Protein AF-A0A9D7RPD9-F1 (afdb_monomer_lite)

Radius of gyration: 18.4 Å; chains: 1; bounding box: 48×32×54 Å

Structure (mmCIF, N/CA/C/O backbone):
data_AF-A0A9D7RPD9-F1
#
_entry.id   AF-A0A9D7RPD9-F1
#
loop_
_atom_site.group_PDB
_atom_site.id
_atom_site.type_symbol
_atom_site.label_atom_id
_atom_site.label_alt_id
_atom_site.label_comp_id
_atom_site.label_asym_id
_atom_site.label_entity_id
_atom_site.label_seq_id
_atom_site.pdbx_PDB_ins_code
_atom_site.Cartn_x
_atom_site.Cartn_y
_atom_site.Cartn_z
_atom_site.occupancy
_atom_site.B_iso_or_equiv
_atom_site.auth_seq_id
_atom_site.auth_comp_id
_atom_site.auth_asym_id
_atom_site.auth_atom_id
_atom_site.pdbx_PDB_model_num
ATOM 1 N N . MET A 1 1 ? 15.245 -5.573 10.218 1.00 31.08 1 MET A N 1
ATOM 2 C CA . MET A 1 1 ? 14.844 -4.178 10.504 1.00 31.08 1 MET A CA 1
ATOM 3 C C . MET A 1 1 ? 13.373 -4.062 10.133 1.00 31.08 1 MET A C 1
ATOM 5 O O . MET A 1 1 ? 13.045 -4.285 8.977 1.00 31.08 1 MET A O 1
ATOM 9 N N . SER A 1 2 ? 12.483 -3.873 11.104 1.00 29.22 2 SER A N 1
ATOM 10 C CA . SER A 1 2 ? 11.029 -3.906 10.884 1.00 29.22 2 SER A CA 1
ATOM 11 C C . SER A 1 2 ? 10.546 -2.530 10.421 1.00 29.22 2 SER A C 1
ATOM 13 O O . SER A 1 2 ? 10.783 -1.542 11.112 1.00 29.22 2 SER A O 1
ATOM 15 N N . ILE A 1 3 ? 9.908 -2.453 9.251 1.00 30.00 3 ILE A N 1
ATOM 16 C CA . ILE A 1 3 ? 9.381 -1.203 8.684 1.00 30.00 3 ILE A CA 1
ATOM 17 C C . ILE A 1 3 ? 8.070 -0.859 9.402 1.00 30.00 3 ILE A C 1
ATOM 19 O O . ILE A 1 3 ? 7.134 -1.656 9.385 1.00 30.00 3 ILE A O 1
ATOM 23 N N . LYS A 1 4 ? 8.010 0.318 10.032 1.00 28.56 4 LYS A N 1
ATOM 24 C CA . LYS A 1 4 ? 6.779 0.912 10.571 1.00 28.56 4 LYS A CA 1
ATOM 25 C C . LYS A 1 4 ? 6.256 1.936 9.565 1.00 28.56 4 LYS A C 1
ATOM 27 O O . LYS A 1 4 ? 7.024 2.764 9.084 1.00 28.56 4 LYS A O 1
ATOM 32 N N . VAL A 1 5 ? 4.976 1.837 9.221 1.00 31.64 5 VAL A N 1
ATOM 33 C CA . VAL A 1 5 ? 4.280 2.783 8.343 1.00 31.64 5 VAL A CA 1
ATOM 34 C C . VAL A 1 5 ? 3.378 3.633 9.228 1.00 31.64 5 VAL A C 1
ATOM 36 O O . VAL A 1 5 ? 2.384 3.125 9.738 1.00 31.64 5 VAL A O 1
ATOM 39 N N . ASP A 1 6 ? 3.714 4.909 9.402 1.00 29.80 6 ASP A N 1
ATOM 40 C CA . ASP A 1 6 ? 2.850 5.870 10.090 1.00 29.80 6 ASP A CA 1
ATOM 41 C C . ASP A 1 6 ? 1.883 6.487 9.069 1.00 29.80 6 ASP A C 1
ATOM 43 O O . ASP A 1 6 ? 2.231 7.379 8.294 1.00 29.80 6 ASP A O 1
ATOM 47 N N . VAL A 1 7 ? 0.655 5.965 9.014 1.00 36.00 7 VAL A N 1
ATOM 48 C CA . VAL A 1 7 ? -0.401 6.489 8.137 1.00 36.00 7 VAL A CA 1
ATOM 49 C C . VAL A 1 7 ? -1.104 7.654 8.835 1.00 36.00 7 VAL A C 1
ATOM 51 O O . VAL A 1 7 ? -1.972 7.452 9.683 1.00 36.00 7 VAL A O 1
ATOM 54 N N . THR A 1 8 ? -0.789 8.892 8.450 1.00 34.09 8 THR A N 1
ATOM 55 C CA . THR A 1 8 ? -1.500 10.077 8.961 1.00 34.09 8 THR A CA 1
ATOM 56 C C . THR A 1 8 ? -2.837 10.249 8.238 1.00 34.09 8 THR A C 1
ATOM 58 O O . THR A 1 8 ? -2.915 10.843 7.161 1.00 34.09 8 THR A O 1
ATOM 61 N N . VAL A 1 9 ? -3.919 9.734 8.825 1.00 45.47 9 VAL A N 1
ATOM 62 C CA . VAL A 1 9 ? -5.291 10.032 8.388 1.00 45.47 9 VAL A CA 1
ATOM 63 C C . VAL A 1 9 ? -5.764 11.298 9.114 1.00 45.47 9 VAL A C 1
ATOM 65 O O . VAL A 1 9 ? -5.824 11.337 10.343 1.00 45.47 9 VAL A O 1
ATOM 68 N N . SER A 1 10 ? -6.082 12.369 8.379 1.00 42.94 10 SER A N 1
ATOM 69 C CA . SER A 1 10 ? -6.637 13.590 8.975 1.00 42.94 10 SER A CA 1
ATOM 70 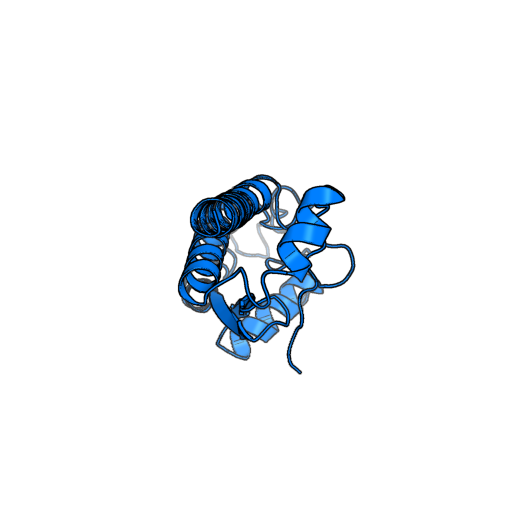C C . SER A 1 10 ? -8.108 13.370 9.342 1.00 42.94 10 SER A C 1
ATOM 72 O O . SER A 1 10 ? -8.998 13.490 8.501 1.00 42.94 10 SER A O 1
ATOM 74 N N . PHE A 1 11 ? -8.364 13.018 10.596 1.00 49.03 11 PHE A N 1
ATOM 75 C CA . PHE A 1 11 ? -9.710 12.894 11.154 1.00 49.03 11 PHE A CA 1
ATOM 76 C C . PHE A 1 11 ? -10.217 14.242 11.698 1.00 49.03 11 PHE A C 1
ATOM 78 O O . PHE A 1 11 ? -9.406 15.053 12.160 1.00 49.03 11 PHE A O 1
ATOM 85 N N . SER A 1 12 ? -11.539 14.483 11.666 1.00 54.19 12 SER A N 1
ATOM 86 C CA . SER A 1 12 ? -12.135 15.661 12.320 1.00 54.19 12 SER A CA 1
ATOM 87 C C . SER A 1 12 ? -11.859 15.633 13.835 1.00 54.19 12 SER A C 1
ATOM 89 O O . SER A 1 12 ? -11.639 14.549 14.390 1.00 54.19 12 SER A O 1
ATOM 91 N N . PRO A 1 13 ? -11.851 16.788 14.525 1.00 56.16 13 PRO A N 1
ATOM 92 C CA . PRO A 1 13 ? -11.624 16.844 15.969 1.00 56.16 13 PRO A CA 1
ATOM 93 C C . PRO A 1 13 ? -12.591 15.960 16.771 1.00 56.16 13 PRO A C 1
ATOM 95 O O . PRO A 1 13 ? -12.160 15.310 17.724 1.00 56.16 13 PRO A O 1
ATOM 98 N N . GLU A 1 14 ? -13.864 15.857 16.362 1.00 51.06 14 GLU A N 1
ATOM 99 C CA . GLU A 1 14 ? -14.829 14.976 17.037 1.00 51.06 14 GLU A CA 1
ATOM 100 C C . GLU A 1 14 ? -14.492 13.496 16.834 1.00 51.06 14 GLU A C 1
ATOM 102 O O . GLU A 1 14 ? -14.608 12.695 17.760 1.00 51.06 14 GLU A O 1
ATOM 107 N N . LEU A 1 15 ? -14.026 13.130 15.637 1.00 55.38 15 LEU A N 1
ATOM 108 C CA . LEU A 1 15 ? -13.678 11.752 15.313 1.00 55.38 15 LEU A CA 1
ATOM 109 C C . LEU A 1 15 ? -12.388 11.315 16.022 1.00 55.38 15 LEU A C 1
ATOM 111 O O . LEU A 1 15 ? -12.308 10.176 16.467 1.00 55.38 15 LEU A O 1
ATOM 115 N N . LYS A 1 16 ? -11.406 12.214 16.192 1.00 56.34 16 LYS A N 1
ATOM 116 C CA . LYS A 1 16 ? -10.206 11.951 17.010 1.00 56.34 16 LYS A CA 1
ATOM 117 C C . LYS A 1 16 ? -10.571 11.658 18.463 1.00 56.34 16 LYS A C 1
ATOM 119 O O . LYS A 1 16 ? -10.120 10.656 19.004 1.00 56.34 16 LYS A O 1
ATOM 124 N N . LYS A 1 17 ? -11.437 12.482 19.057 1.00 56.34 17 LYS A N 1
ATOM 125 C CA . LYS A 1 17 ? -11.893 12.312 20.441 1.00 56.34 17 LYS A CA 1
ATOM 126 C C . LYS A 1 17 ? -12.680 11.010 20.632 1.00 56.34 17 LYS A C 1
ATOM 128 O O . LYS A 1 17 ? -12.435 10.268 21.573 1.00 56.34 17 LYS A O 1
ATOM 133 N N . ALA A 1 18 ? -13.568 10.679 19.695 1.00 57.44 18 ALA A N 1
ATOM 134 C CA . ALA A 1 18 ? -14.320 9.427 19.747 1.00 57.44 18 ALA A CA 1
ATOM 135 C C . ALA A 1 18 ? -13.440 8.181 19.502 1.00 57.44 18 ALA A C 1
ATOM 137 O O . ALA A 1 18 ? -13.727 7.109 20.037 1.00 57.44 18 ALA A O 1
ATOM 138 N N . LEU A 1 19 ? -12.361 8.312 18.717 1.00 57.31 19 LEU A N 1
ATOM 139 C CA . LEU A 1 19 ? -11.348 7.270 18.522 1.00 57.31 19 LEU A CA 1
ATOM 140 C C . LEU A 1 19 ? -10.471 7.068 19.766 1.00 57.31 19 LEU A C 1
ATOM 142 O O . LEU A 1 19 ? -10.137 5.925 20.050 1.00 57.31 19 LEU A O 1
ATOM 146 N N . GLU A 1 20 ? -10.144 8.115 20.532 1.00 61.88 20 GLU A N 1
ATOM 147 C CA . GLU A 1 20 ? -9.407 7.987 21.806 1.00 61.88 20 GLU A CA 1
ATOM 148 C C . GLU A 1 20 ? -10.173 7.136 22.838 1.00 61.88 20 GLU A C 1
ATOM 150 O O . GLU A 1 20 ? -9.580 6.297 23.518 1.00 61.88 20 GLU A O 1
ATOM 155 N N . ASP A 1 21 ? -11.504 7.259 22.885 1.00 63.47 21 ASP A N 1
ATOM 156 C CA . ASP A 1 21 ? -12.363 6.445 23.758 1.00 63.47 21 ASP A CA 1
ATOM 157 C C . ASP A 1 21 ? -12.515 4.991 23.273 1.00 63.47 21 ASP A C 1
ATOM 159 O O . ASP A 1 21 ? -12.955 4.094 24.005 1.00 63.47 21 ASP A O 1
ATOM 163 N N . ILE A 1 22 ? -12.216 4.719 22.003 1.00 67.75 22 ILE A N 1
ATOM 164 C CA . ILE A 1 22 ? -12.193 3.373 21.439 1.00 67.75 22 ILE A CA 1
ATOM 165 C C . ILE A 1 22 ? -10.738 2.909 21.485 1.00 67.75 22 ILE A C 1
ATOM 167 O O . ILE A 1 22 ? -9.999 3.102 20.537 1.00 67.75 22 ILE A O 1
ATOM 171 N N . LYS A 1 23 ? -10.305 2.250 22.566 1.00 69.62 23 LYS A N 1
ATOM 172 C CA . LYS A 1 23 ? -8.903 1.806 22.729 1.00 69.62 23 LYS A CA 1
ATOM 173 C C . LYS A 1 23 ? -8.280 1.119 21.497 1.00 69.62 23 LYS A C 1
ATOM 175 O O . LYS A 1 23 ? -7.067 1.191 21.351 1.00 69.62 23 LYS A O 1
ATOM 180 N N . LYS A 1 24 ? -9.062 0.400 20.671 1.00 78.75 24 LYS A N 1
ATOM 181 C CA . LYS A 1 24 ? -8.597 -0.359 19.488 1.00 78.75 24 LYS A CA 1
ATOM 182 C C . LYS A 1 24 ? -9.693 -0.482 18.407 1.00 78.75 24 LYS A C 1
ATOM 184 O O . LYS A 1 24 ? -10.335 -1.529 18.323 1.00 78.75 24 LYS A O 1
ATOM 189 N N . PRO A 1 25 ? -9.980 0.564 17.610 1.00 82.50 25 PRO A N 1
ATOM 190 C CA . PRO A 1 25 ? -11.073 0.549 16.629 1.00 82.50 25 PRO A CA 1
ATOM 191 C C . PRO A 1 25 ? -10.840 -0.424 15.466 1.00 82.50 25 PRO A C 1
ATOM 193 O O . PRO A 1 25 ? -11.803 -0.935 14.882 1.00 82.50 25 PRO A O 1
ATOM 196 N N . ILE A 1 26 ? -9.576 -0.679 15.118 1.00 87.06 26 ILE A N 1
ATOM 197 C CA . ILE A 1 26 ? -9.215 -1.523 13.981 1.00 87.06 26 ILE A CA 1
ATOM 198 C C . ILE A 1 26 ? -8.924 -2.934 14.482 1.00 87.06 26 ILE A C 1
ATOM 200 O O . ILE A 1 26 ? -7.949 -3.168 15.196 1.00 87.06 26 ILE A O 1
ATOM 204 N N . ASP A 1 27 ? -9.786 -3.881 14.116 1.00 89.44 27 ASP A N 1
ATOM 205 C CA . ASP A 1 27 ? -9.533 -5.294 14.378 1.00 89.44 27 ASP A CA 1
ATOM 206 C C . ASP A 1 27 ? -8.619 -5.908 13.310 1.00 89.44 27 ASP A C 1
ATOM 208 O O . ASP A 1 27 ? -8.377 -5.342 12.239 1.00 89.44 27 ASP A O 1
ATOM 212 N N . ARG A 1 28 ? -8.094 -7.093 13.627 1.00 90.31 28 ARG A N 1
ATOM 213 C CA . ARG A 1 28 ? -7.168 -7.819 12.760 1.00 90.31 28 ARG A CA 1
ATOM 214 C C . ARG A 1 28 ? -7.773 -8.114 11.388 1.00 90.31 28 ARG A C 1
ATOM 216 O O . ARG A 1 28 ? -7.103 -7.901 10.387 1.00 90.31 28 ARG A O 1
ATOM 223 N N . SER A 1 29 ? -9.041 -8.526 11.344 1.00 91.62 29 SER A N 1
ATOM 224 C CA . SER A 1 29 ? -9.743 -8.838 10.094 1.00 91.62 29 SER A CA 1
ATOM 225 C C . SER A 1 29 ? -9.857 -7.615 9.179 1.00 91.62 29 SER A C 1
ATOM 227 O O . SER A 1 29 ? -9.646 -7.721 7.973 1.00 91.62 29 SER A O 1
ATOM 229 N N . THR A 1 30 ? -10.114 -6.431 9.744 1.00 90.31 30 THR A N 1
ATOM 230 C CA . THR A 1 30 ? -10.121 -5.174 8.988 1.00 90.31 30 THR A CA 1
ATOM 231 C C . THR A 1 30 ? -8.733 -4.866 8.425 1.00 90.31 30 THR A C 1
ATOM 233 O O . THR A 1 30 ? -8.620 -4.517 7.251 1.00 90.31 30 THR A O 1
ATOM 236 N N . ALA A 1 31 ? -7.676 -5.012 9.232 1.00 90.25 31 ALA A N 1
ATOM 237 C CA . ALA A 1 31 ? -6.301 -4.768 8.791 1.00 90.25 31 ALA A CA 1
ATOM 238 C C . ALA A 1 31 ? -5.842 -5.765 7.707 1.00 90.25 31 ALA A C 1
ATOM 240 O O . ALA A 1 31 ? -5.172 -5.368 6.752 1.0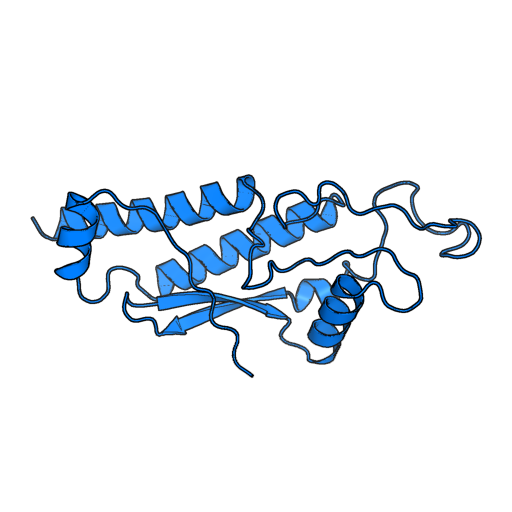0 90.25 31 ALA A O 1
ATOM 241 N N . GLU A 1 32 ? -6.232 -7.036 7.815 1.00 92.25 32 GLU A N 1
ATOM 242 C CA . GLU A 1 32 ? -5.972 -8.069 6.804 1.00 92.25 32 GLU A CA 1
ATOM 243 C C . GLU A 1 32 ? -6.700 -7.738 5.496 1.00 92.25 32 GLU A C 1
ATOM 245 O O . GLU A 1 32 ? -6.065 -7.655 4.449 1.00 92.25 32 GLU A O 1
ATOM 250 N N . LYS A 1 33 ? -7.993 -7.392 5.563 1.00 92.50 33 LYS A N 1
ATOM 251 C CA . LYS A 1 33 ? -8.774 -6.978 4.387 1.00 92.50 33 LYS A CA 1
ATOM 252 C C . LYS A 1 33 ? -8.174 -5.759 3.683 1.00 92.50 33 LYS A C 1
ATOM 254 O O . LYS A 1 33 ? -8.093 -5.726 2.458 1.00 92.50 33 LYS A O 1
ATOM 259 N N . VAL A 1 34 ? -7.755 -4.751 4.450 1.00 91.12 34 VAL A N 1
ATOM 260 C CA . VAL A 1 34 ? -7.058 -3.574 3.910 1.00 91.12 34 VAL A CA 1
ATOM 261 C C . VAL A 1 34 ? -5.773 -3.989 3.192 1.00 91.12 34 VAL A C 1
ATOM 263 O O . VAL A 1 34 ? -5.495 -3.491 2.102 1.00 91.12 34 VAL A O 1
ATOM 266 N N . GLY A 1 35 ? -5.009 -4.910 3.775 1.00 92.69 35 GLY A N 1
ATOM 267 C CA . GLY A 1 35 ? -3.804 -5.459 3.166 1.00 92.69 35 GLY A CA 1
ATOM 268 C C . GLY A 1 35 ? -4.063 -6.165 1.846 1.00 92.69 35 GLY A C 1
ATOM 269 O O . GLY A 1 35 ? -3.408 -5.846 0.852 1.00 92.69 35 GLY A O 1
ATOM 270 N N . ASP A 1 36 ? -5.060 -7.041 1.808 1.00 93.50 36 ASP A N 1
ATOM 271 C CA . ASP A 1 36 ? -5.454 -7.762 0.599 1.00 93.50 36 ASP A CA 1
ATOM 272 C C . ASP A 1 36 ? -5.908 -6.808 -0.511 1.00 93.50 36 ASP A C 1
ATOM 274 O O . ASP A 1 36 ? -5.496 -6.948 -1.667 1.00 93.50 36 ASP A O 1
ATOM 278 N N . ASP A 1 37 ? -6.706 -5.794 -0.166 1.00 92.50 37 ASP A N 1
ATOM 279 C CA . ASP A 1 37 ? -7.168 -4.778 -1.111 1.00 92.50 37 ASP A CA 1
ATOM 280 C C . ASP A 1 37 ? -6.001 -3.968 -1.695 1.00 92.50 37 ASP A C 1
ATOM 282 O O . ASP A 1 37 ? -5.962 -3.728 -2.909 1.00 92.50 37 ASP A O 1
ATOM 286 N N . ILE A 1 38 ? -5.032 -3.579 -0.856 1.00 93.38 38 ILE A N 1
ATOM 287 C CA . ILE A 1 38 ? -3.826 -2.867 -1.294 1.00 93.38 38 ILE A CA 1
ATOM 288 C C . ILE A 1 38 ? -3.000 -3.753 -2.228 1.00 93.38 38 ILE A C 1
ATOM 290 O O . ILE A 1 38 ? -2.692 -3.326 -3.341 1.00 93.38 38 ILE A O 1
ATOM 294 N N . VAL A 1 39 ? -2.679 -4.988 -1.827 1.00 92.75 39 VAL A N 1
ATOM 295 C CA . VAL A 1 39 ? -1.880 -5.924 -2.640 1.00 92.75 39 VAL A CA 1
ATOM 296 C C . VAL A 1 39 ? -2.557 -6.185 -3.983 1.00 92.75 39 VAL A C 1
ATOM 298 O O . VAL A 1 39 ? -1.909 -6.128 -5.029 1.00 92.75 39 VAL A O 1
ATOM 301 N N . LYS A 1 40 ? -3.873 -6.414 -3.985 1.00 91.75 40 LYS A N 1
ATOM 302 C CA . LYS A 1 40 ? -4.654 -6.633 -5.206 1.00 91.75 40 LYS A CA 1
ATOM 303 C C . LYS A 1 40 ? -4.572 -5.444 -6.157 1.00 91.75 40 LYS A C 1
ATOM 305 O O . LYS A 1 40 ? -4.345 -5.625 -7.357 1.00 91.75 40 LYS A O 1
ATOM 310 N N . ASP A 1 41 ? -4.738 -4.228 -5.646 1.00 91.69 41 ASP A N 1
ATOM 311 C CA . ASP A 1 41 ? -4.654 -3.032 -6.478 1.00 91.69 41 ASP A CA 1
ATOM 312 C C . ASP A 1 41 ? -3.225 -2.759 -6.959 1.00 91.69 41 ASP A C 1
ATOM 314 O O . ASP A 1 41 ? -3.052 -2.377 -8.118 1.00 91.69 41 ASP A O 1
ATOM 318 N N . MET A 1 42 ? -2.207 -3.012 -6.133 1.00 91.44 42 MET A N 1
ATOM 319 C CA . MET A 1 42 ? -0.805 -2.943 -6.547 1.00 91.44 42 MET A CA 1
ATOM 320 C C . MET A 1 42 ? -0.518 -3.908 -7.697 1.00 91.44 42 MET A C 1
ATOM 322 O O . MET A 1 42 ? -0.014 -3.476 -8.733 1.00 91.44 42 MET A O 1
ATOM 326 N N . LYS A 1 43 ? -0.900 -5.187 -7.559 1.00 88.56 43 LYS A N 1
ATOM 327 C CA . LYS A 1 43 ? -0.731 -6.206 -8.609 1.00 88.56 43 LYS A CA 1
ATOM 328 C C . LYS A 1 43 ? -1.409 -5.774 -9.909 1.00 88.56 43 LYS A C 1
ATOM 330 O O . LYS A 1 43 ? -0.800 -5.852 -10.973 1.00 88.56 43 LYS A O 1
ATOM 335 N N . ARG A 1 44 ? -2.630 -5.234 -9.829 1.00 87.50 44 ARG A N 1
ATOM 336 C CA . ARG A 1 44 ? -3.353 -4.694 -10.992 1.00 87.50 44 ARG A CA 1
ATOM 337 C C . ARG A 1 44 ? -2.606 -3.533 -11.657 1.00 87.50 44 ARG A C 1
ATOM 339 O O . ARG A 1 44 ? -2.456 -3.537 -12.877 1.00 87.50 44 ARG A O 1
ATOM 346 N N . LEU A 1 45 ? -2.152 -2.541 -10.888 1.00 86.75 45 LEU A N 1
ATOM 347 C CA . LEU A 1 45 ? -1.428 -1.389 -11.440 1.00 86.75 45 LEU A CA 1
ATOM 348 C C . LEU A 1 45 ? -0.125 -1.838 -12.106 1.00 86.75 45 LEU A C 1
ATOM 350 O O . LEU A 1 45 ? 0.106 -1.512 -13.272 1.00 86.75 45 LEU A O 1
ATOM 354 N N . ILE A 1 46 ? 0.662 -2.671 -11.423 1.00 85.38 46 ILE A N 1
ATOM 355 C CA . ILE A 1 46 ? 1.934 -3.186 -11.937 1.00 85.38 46 ILE A CA 1
ATOM 356 C C . ILE A 1 46 ? 1.723 -3.998 -13.222 1.00 85.38 46 ILE A C 1
ATOM 358 O O . ILE A 1 46 ? 2.447 -3.781 -14.194 1.00 85.38 46 ILE A O 1
ATOM 362 N N . ALA A 1 47 ? 0.690 -4.847 -13.284 1.00 80.44 47 ALA A N 1
ATOM 363 C CA . ALA A 1 47 ? 0.343 -5.612 -14.486 1.00 80.44 47 ALA A CA 1
ATOM 364 C C . ALA A 1 47 ? 0.049 -4.715 -15.704 1.00 80.44 47 ALA A C 1
ATOM 366 O O . ALA A 1 47 ? 0.343 -5.081 -16.841 1.00 80.44 47 ALA A O 1
ATOM 367 N N . THR A 1 48 ? -0.476 -3.507 -15.478 1.00 78.06 48 THR A N 1
ATOM 368 C CA . THR A 1 48 ? -0.716 -2.505 -16.535 1.00 78.06 48 THR A CA 1
ATOM 369 C C . THR A 1 48 ? 0.467 -1.556 -16.772 1.00 78.06 48 THR A C 1
ATOM 371 O O . THR A 1 48 ? 0.363 -0.601 -17.545 1.00 78.06 48 THR A O 1
ATOM 374 N N . GLY A 1 49 ? 1.610 -1.801 -16.124 1.00 78.69 49 GLY A N 1
ATOM 375 C CA . GLY A 1 49 ? 2.804 -0.958 -16.204 1.00 78.69 49 GLY A CA 1
ATOM 376 C C . GLY A 1 49 ? 2.670 0.383 -15.479 1.00 78.69 49 GLY A C 1
ATOM 377 O O . GLY A 1 49 ? 3.421 1.313 -15.775 1.00 78.69 49 GLY A O 1
ATOM 378 N N . GLN A 1 50 ? 1.709 0.512 -14.565 1.00 85.62 50 GLN A N 1
ATOM 379 C CA . GLN A 1 50 ? 1.508 1.694 -13.733 1.00 85.62 50 GLN A CA 1
ATOM 380 C C . GLN A 1 50 ? 2.194 1.520 -12.379 1.00 85.62 50 GLN A C 1
ATOM 382 O O . GLN A 1 50 ? 2.160 0.447 -11.778 1.00 85.62 50 GLN A O 1
ATOM 387 N N . SER A 1 51 ? 2.798 2.600 -11.888 1.00 89.06 51 SER A N 1
ATOM 388 C CA . SER A 1 51 ? 3.361 2.639 -10.547 1.00 89.06 51 SER A CA 1
ATOM 389 C C . SER A 1 51 ? 2.239 2.681 -9.503 1.00 89.06 51 SER A C 1
ATOM 391 O O . SER A 1 51 ? 1.355 3.539 -9.592 1.00 89.06 51 SER A O 1
ATOM 393 N N . PRO A 1 52 ? 2.289 1.826 -8.470 1.00 91.19 52 PRO A N 1
ATOM 394 C CA . PRO A 1 52 ? 1.408 1.925 -7.309 1.00 91.19 52 PRO A CA 1
ATOM 395 C C . PRO A 1 52 ? 1.770 3.079 -6.361 1.00 91.19 52 PRO A C 1
ATOM 397 O O . PRO A 1 52 ? 1.044 3.313 -5.400 1.00 91.19 52 PRO A O 1
ATOM 400 N N . ILE A 1 53 ? 2.861 3.806 -6.614 1.00 91.94 53 ILE A N 1
ATOM 401 C CA . ILE A 1 53 ? 3.292 4.986 -5.850 1.00 91.94 53 ILE A CA 1
ATOM 402 C C . ILE A 1 53 ? 2.793 6.260 -6.540 1.00 91.94 53 ILE A C 1
ATOM 404 O O . ILE A 1 53 ? 2.937 6.420 -7.759 1.00 91.94 53 ILE A O 1
ATOM 408 N N . LYS A 1 54 ? 2.216 7.176 -5.757 1.00 89.62 54 LYS A N 1
ATOM 409 C CA . LYS A 1 54 ? 1.696 8.472 -6.207 1.00 89.62 54 LYS A CA 1
ATOM 410 C C . LYS A 1 54 ? 2.797 9.301 -6.875 1.00 89.62 54 LYS A C 1
ATOM 412 O O . LYS A 1 54 ? 3.903 9.401 -6.367 1.00 89.62 54 LYS A O 1
ATOM 417 N N . GLY A 1 55 ? 2.473 9.930 -8.006 1.00 84.81 55 GLY A N 1
ATOM 418 C CA . GLY A 1 55 ? 3.387 10.824 -8.732 1.00 84.81 55 GLY A CA 1
ATOM 419 C C . GLY A 1 55 ? 4.341 10.126 -9.710 1.00 84.81 55 GLY A C 1
ATOM 420 O O . GLY A 1 55 ? 4.789 10.764 -10.654 1.00 84.81 55 GLY A O 1
ATOM 421 N N . ASN A 1 56 ? 4.569 8.816 -9.573 1.00 83.06 56 ASN A N 1
ATOM 422 C CA . ASN A 1 56 ? 5.508 8.077 -10.431 1.00 83.06 56 ASN A CA 1
ATOM 423 C C . ASN A 1 56 ? 4.939 7.694 -11.814 1.00 83.06 56 ASN A C 1
ATOM 425 O O . ASN A 1 56 ? 5.697 7.342 -12.714 1.00 83.06 56 ASN A O 1
ATOM 429 N N . GLY A 1 57 ? 3.619 7.759 -12.012 1.00 82.94 57 GLY A N 1
ATOM 430 C CA . GLY A 1 57 ? 2.994 7.527 -13.320 1.00 82.94 57 GLY A CA 1
ATOM 431 C C . GLY A 1 57 ? 3.193 6.103 -13.861 1.00 82.94 57 GLY A C 1
ATOM 432 O O . GLY A 1 57 ? 3.004 5.124 -13.143 1.00 82.94 57 GLY A O 1
ATOM 433 N N . ARG A 1 58 ? 3.518 5.972 -15.154 1.00 82.50 58 ARG A N 1
ATOM 434 C CA . ARG A 1 58 ? 3.841 4.679 -15.787 1.00 82.50 58 ARG A CA 1
ATOM 435 C C . ARG A 1 58 ? 5.321 4.358 -15.621 1.00 82.50 58 ARG A C 1
ATOM 437 O O . ARG A 1 58 ? 6.156 5.251 -15.735 1.00 82.50 58 ARG A O 1
ATOM 444 N N . PHE A 1 59 ? 5.654 3.081 -15.433 1.00 80.06 59 PHE A N 1
ATOM 445 C CA . PHE A 1 59 ? 7.051 2.668 -15.394 1.00 80.06 59 PHE A CA 1
ATOM 446 C C . PHE A 1 59 ? 7.744 3.018 -16.721 1.00 80.06 59 PHE A C 1
ATOM 448 O O . PHE A 1 59 ? 7.216 2.701 -17.792 1.00 80.06 59 PHE A O 1
ATOM 455 N N . PRO A 1 60 ? 8.927 3.655 -16.677 1.00 65.75 60 PRO A N 1
ATOM 456 C CA . PRO A 1 60 ? 9.649 4.047 -17.882 1.00 65.75 60 PRO A CA 1
ATOM 457 C C . PRO A 1 60 ? 10.013 2.817 -18.715 1.00 65.75 60 PRO A C 1
ATOM 459 O O . PRO A 1 60 ? 10.366 1.780 -18.152 1.00 65.75 60 PRO A O 1
ATOM 462 N N . ALA A 1 61 ? 9.989 2.937 -20.045 1.00 61.53 61 ALA A N 1
ATOM 463 C CA . ALA A 1 61 ? 10.492 1.906 -20.956 1.00 61.53 61 ALA A CA 1
ATOM 464 C C . ALA A 1 61 ? 11.993 1.618 -20.723 1.00 61.53 61 ALA A C 1
ATOM 466 O O . ALA A 1 61 ? 12.691 2.382 -20.051 1.00 61.53 61 ALA A O 1
ATOM 467 N N . TYR A 1 62 ? 12.516 0.500 -21.238 1.00 56.25 62 TYR A N 1
ATOM 468 C CA . TYR A 1 62 ? 13.969 0.284 -21.244 1.00 56.25 62 TYR A CA 1
ATOM 469 C C . TYR A 1 62 ? 14.662 1.341 -22.119 1.00 56.25 62 TYR A C 1
ATOM 471 O O . TYR A 1 62 ? 14.164 1.671 -23.193 1.00 56.25 62 TYR A O 1
ATOM 479 N N . LYS A 1 63 ? 15.814 1.855 -21.658 1.00 50.78 63 LYS A N 1
ATOM 480 C CA . LYS A 1 63 ? 16.598 2.897 -22.354 1.00 50.78 63 LYS A CA 1
ATOM 481 C C . LYS A 1 63 ? 17.099 2.457 -23.734 1.00 50.78 63 LYS A C 1
ATOM 483 O O . LYS A 1 63 ? 17.235 3.292 -24.616 1.00 50.78 63 LYS A O 1
ATOM 488 N N . ASP A 1 64 ? 17.358 1.164 -23.913 1.00 55.47 64 ASP A N 1
ATOM 489 C CA . ASP A 1 64 ? 17.778 0.580 -25.186 1.00 55.47 64 ASP A CA 1
ATOM 490 C C . ASP A 1 64 ? 17.056 -0.762 -25.402 1.00 55.47 64 ASP A C 1
ATOM 492 O O . ASP A 1 64 ? 17.502 -1.790 -24.885 1.00 55.47 64 ASP A O 1
ATOM 496 N N . PRO A 1 65 ? 15.943 -0.773 -26.157 1.00 51.50 65 PRO A N 1
ATOM 497 C CA . PRO A 1 65 ? 15.182 -1.986 -26.451 1.00 51.50 65 PRO A CA 1
ATOM 498 C C . PRO A 1 65 ? 15.976 -3.050 -27.227 1.00 51.50 65 PRO A C 1
ATOM 500 O O . PRO A 1 65 ? 15.603 -4.221 -27.201 1.00 51.50 65 PRO A O 1
ATOM 503 N N . LYS A 1 66 ? 17.049 -2.662 -27.937 1.00 54.66 66 LYS A N 1
ATOM 504 C CA . LYS A 1 66 ? 17.896 -3.582 -28.715 1.00 54.66 66 LYS A CA 1
ATOM 505 C C . LYS A 1 66 ? 18.925 -4.277 -27.823 1.00 54.66 66 LYS A C 1
ATOM 507 O O . LYS A 1 66 ? 19.185 -5.461 -28.020 1.00 54.66 66 LYS A O 1
ATOM 512 N N . LYS A 1 67 ? 19.464 -3.567 -26.824 1.00 53.94 67 LYS A N 1
ATOM 513 C CA . LYS A 1 67 ? 20.405 -4.108 -25.826 1.00 53.94 67 LYS A CA 1
ATOM 514 C C . LYS A 1 67 ? 19.700 -4.852 -24.684 1.00 53.94 67 LYS A C 1
ATOM 516 O O . LYS A 1 67 ? 20.231 -5.843 -24.194 1.00 53.94 67 LYS A O 1
ATOM 521 N N . TYR A 1 68 ? 18.499 -4.419 -24.284 1.00 51.44 68 TYR A N 1
ATOM 522 C CA . TYR A 1 68 ? 17.723 -5.011 -23.187 1.00 51.44 68 TYR A CA 1
ATOM 523 C C . TYR A 1 68 ? 16.196 -4.871 -23.387 1.00 51.44 68 TYR A C 1
ATOM 525 O O . TYR A 1 68 ? 15.687 -3.750 -23.338 1.00 51.44 68 TYR A O 1
ATOM 533 N N . PRO A 1 69 ? 15.413 -5.968 -23.450 1.00 50.28 69 PRO A N 1
ATOM 534 C CA . PRO A 1 69 ? 15.716 -7.308 -23.946 1.00 50.28 69 PRO A CA 1
ATOM 535 C C . PRO A 1 69 ? 15.443 -7.380 -25.459 1.00 50.28 69 PRO A C 1
ATOM 537 O O . PRO A 1 69 ? 14.314 -7.169 -25.907 1.00 50.28 69 PRO A O 1
ATOM 540 N N . GLY A 1 70 ? 16.482 -7.707 -26.231 1.00 49.28 70 GLY A N 1
ATOM 541 C CA . GLY A 1 70 ? 16.440 -7.748 -27.692 1.00 49.28 70 GLY A CA 1
ATOM 542 C C . GLY A 1 70 ? 15.245 -8.527 -28.240 1.00 49.28 70 GLY A C 1
ATOM 543 O O . GLY A 1 70 ? 15.001 -9.656 -27.829 1.00 49.28 70 GLY A O 1
ATOM 544 N N . ASN A 1 71 ? 14.501 -7.891 -29.149 1.00 48.69 71 ASN A N 1
ATOM 545 C CA . ASN A 1 71 ? 13.442 -8.410 -30.032 1.00 48.69 71 ASN A CA 1
ATOM 546 C C . ASN A 1 71 ? 12.352 -9.331 -29.427 1.00 48.69 71 ASN A C 1
ATOM 548 O O . ASN A 1 71 ? 11.508 -9.819 -30.172 1.00 48.69 71 ASN A O 1
ATOM 552 N N . ARG A 1 72 ? 12.337 -9.588 -28.112 1.00 51.47 72 ARG A N 1
ATOM 553 C CA . ARG A 1 72 ? 11.561 -10.677 -27.488 1.00 51.47 72 ARG A CA 1
ATOM 554 C C . ARG A 1 72 ? 10.478 -10.220 -26.511 1.00 51.47 72 ARG A C 1
ATOM 556 O O . ARG A 1 72 ? 9.765 -11.075 -25.998 1.00 51.47 72 ARG A O 1
ATOM 563 N N . LYS A 1 73 ? 10.316 -8.920 -26.224 1.00 51.59 73 LYS A N 1
ATOM 564 C CA . LYS A 1 73 ? 9.263 -8.442 -25.303 1.00 51.59 73 LYS A CA 1
ATOM 565 C C . LYS A 1 73 ? 8.504 -7.218 -25.838 1.00 51.59 73 LYS A C 1
ATOM 567 O O . LYS A 1 73 ? 9.064 -6.402 -26.564 1.00 51.59 73 LYS A O 1
ATOM 572 N N . SER A 1 74 ? 7.215 -7.137 -25.486 1.00 42.41 74 SER A N 1
ATOM 573 C CA . SER A 1 74 ? 6.235 -6.148 -25.969 1.00 42.41 74 SER A CA 1
ATOM 574 C C . SER A 1 74 ? 6.707 -4.692 -25.835 1.00 42.41 74 SER A C 1
ATOM 576 O O . SER A 1 74 ? 7.336 -4.326 -24.842 1.00 42.41 74 SER A O 1
ATOM 578 N N . LYS A 1 75 ? 6.329 -3.840 -26.806 1.00 51.25 75 LYS A N 1
ATOM 579 C CA . LYS A 1 75 ? 6.594 -2.384 -26.817 1.00 51.25 75 LYS A CA 1
ATOM 580 C C . LYS A 1 75 ? 6.004 -1.653 -25.602 1.00 51.25 75 LYS A C 1
ATOM 582 O O . LYS A 1 75 ? 6.473 -0.571 -25.282 1.00 51.25 75 LYS A O 1
ATOM 587 N N . THR A 1 76 ? 5.014 -2.237 -24.929 1.00 46.59 76 THR A N 1
ATOM 588 C CA . THR A 1 76 ? 4.473 -1.851 -23.613 1.00 46.59 76 THR A CA 1
ATOM 589 C C . THR A 1 76 ? 3.592 -2.999 -23.079 1.00 46.59 76 THR A C 1
ATOM 591 O O . THR A 1 76 ? 2.997 -3.713 -23.887 1.00 46.59 76 THR A O 1
ATOM 594 N N . PRO A 1 77 ? 3.451 -3.195 -21.757 1.00 50.66 77 PRO A N 1
ATOM 595 C CA . PRO A 1 77 ? 4.303 -2.701 -20.685 1.00 50.66 77 PRO A CA 1
ATOM 596 C C . PRO A 1 77 ? 5.598 -3.518 -20.575 1.00 50.66 77 PRO A C 1
ATOM 598 O O . PRO A 1 77 ? 5.734 -4.631 -21.083 1.00 50.66 77 PRO A O 1
ATOM 601 N N . VAL A 1 78 ? 6.579 -2.912 -19.916 1.00 51.62 78 VAL A N 1
ATOM 602 C CA . VAL A 1 78 ? 7.901 -3.483 -19.699 1.00 51.62 78 VAL A CA 1
ATOM 603 C C . VAL A 1 78 ? 7.766 -4.731 -18.831 1.00 51.62 78 VAL A C 1
ATOM 605 O O . VAL A 1 78 ? 7.502 -4.617 -17.638 1.00 51.62 78 VAL A O 1
ATOM 608 N N . ASN A 1 79 ? 7.954 -5.917 -19.414 1.00 43.62 79 ASN A N 1
ATOM 609 C CA . ASN A 1 79 ? 8.080 -7.165 -18.661 1.00 43.62 79 ASN A CA 1
ATOM 610 C C . ASN A 1 79 ? 9.432 -7.151 -17.935 1.00 43.62 79 ASN A C 1
ATOM 612 O O . ASN A 1 79 ? 10.461 -7.658 -18.401 1.00 43.62 79 ASN A O 1
ATOM 616 N N . LEU A 1 80 ? 9.379 -6.456 -16.810 1.00 46.53 80 LEU A N 1
ATOM 617 C CA . LEU A 1 80 ? 10.238 -6.621 -15.670 1.00 46.53 80 LEU A CA 1
ATOM 618 C C . LEU A 1 80 ? 9.987 -8.006 -15.096 1.00 46.53 80 LEU A C 1
ATOM 620 O O . LEU A 1 80 ? 8.882 -8.537 -15.161 1.00 46.53 80 LEU A O 1
ATOM 624 N N . GLU A 1 81 ? 10.975 -8.504 -14.384 1.00 49.28 81 GLU A N 1
ATOM 625 C CA . GLU A 1 81 ? 10.802 -9.550 -13.380 1.00 49.28 81 GLU A CA 1
ATOM 626 C C . GLU A 1 81 ? 9.733 -9.216 -12.307 1.00 49.28 81 GLU A C 1
ATOM 628 O O . GLU A 1 81 ? 9.550 -9.992 -11.385 1.00 49.28 81 GLU A O 1
ATOM 633 N N . LEU A 1 82 ? 8.995 -8.102 -12.440 1.0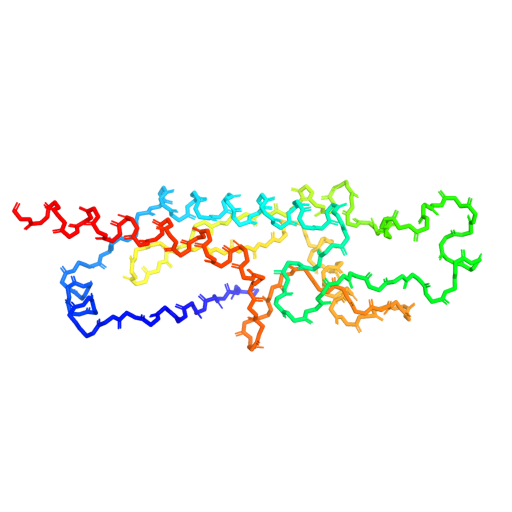0 50.69 82 LEU A N 1
ATOM 634 C CA . LEU A 1 82 ? 7.692 -7.803 -11.836 1.00 50.69 82 LEU A CA 1
ATOM 635 C C . LEU A 1 82 ? 6.555 -8.689 -12.388 1.00 50.69 82 LEU A C 1
ATOM 637 O O . LEU A 1 82 ? 5.413 -8.260 -12.414 1.00 50.69 82 LEU A O 1
ATOM 641 N N . THR A 1 83 ? 6.827 -9.891 -12.885 1.00 56.00 83 THR A N 1
ATOM 642 C CA . THR A 1 83 ? 5.817 -10.926 -13.159 1.00 56.00 83 THR A CA 1
ATOM 643 C C . THR A 1 83 ? 6.408 -12.272 -12.726 1.00 56.00 83 THR A C 1
ATOM 645 O O . THR A 1 83 ? 7.619 -12.459 -12.857 1.00 56.00 83 THR A O 1
ATOM 648 N N . GLY A 1 84 ? 5.588 -13.175 -12.174 1.00 62.03 84 GLY A N 1
ATOM 649 C CA . GLY A 1 84 ? 6.035 -14.437 -11.554 1.00 62.03 84 GLY A CA 1
ATOM 650 C C . GLY A 1 84 ? 6.381 -14.295 -10.066 1.00 62.03 84 GLY A C 1
ATOM 651 O O . GLY A 1 84 ? 5.895 -13.367 -9.419 1.00 62.03 84 GLY A O 1
ATOM 652 N N . ASP A 1 85 ? 7.269 -15.160 -9.560 1.00 69.50 85 ASP A N 1
ATOM 653 C CA . ASP A 1 85 ? 7.612 -15.338 -8.135 1.00 69.50 85 ASP A CA 1
ATOM 654 C C . ASP A 1 85 ? 7.824 -14.032 -7.342 1.00 69.50 85 ASP A C 1
ATOM 656 O O . ASP A 1 85 ? 7.489 -13.950 -6.167 1.00 69.50 85 ASP A O 1
ATOM 660 N N . PHE A 1 86 ? 8.345 -12.971 -7.975 1.00 77.38 86 PHE A N 1
ATOM 661 C CA . PHE A 1 86 ? 8.543 -11.683 -7.303 1.00 77.38 86 PHE A CA 1
ATOM 662 C C . PHE A 1 86 ? 7.224 -10.981 -6.946 1.00 77.38 86 PHE A C 1
ATOM 664 O O . PHE A 1 86 ? 7.096 -10.451 -5.848 1.00 77.38 86 PHE A O 1
ATOM 671 N N . LEU A 1 87 ? 6.236 -10.967 -7.850 1.00 78.81 87 LEU A N 1
ATOM 672 C CA . LEU A 1 87 ? 4.906 -10.439 -7.523 1.00 78.81 87 LEU A CA 1
ATOM 673 C C . LEU A 1 87 ? 4.107 -11.399 -6.652 1.00 78.81 87 LEU A C 1
ATOM 675 O O . LEU A 1 87 ? 3.227 -10.948 -5.917 1.00 78.81 87 LEU A O 1
ATOM 679 N N . ASP A 1 88 ? 4.374 -12.696 -6.743 1.00 82.69 88 ASP A N 1
ATOM 680 C CA . ASP A 1 88 ? 3.729 -13.679 -5.877 1.00 82.69 88 ASP A CA 1
ATOM 681 C C . ASP A 1 88 ? 4.182 -13.504 -4.424 1.00 82.69 88 ASP A C 1
ATOM 683 O O . ASP A 1 88 ? 3.342 -13.556 -3.528 1.00 82.69 88 ASP A O 1
ATOM 687 N N . ASP A 1 89 ? 5.444 -13.118 -4.214 1.00 88.69 89 ASP A N 1
ATOM 688 C CA . ASP A 1 89 ? 5.995 -12.733 -2.913 1.00 88.69 89 ASP A CA 1
ATOM 689 C C . ASP A 1 89 ? 5.419 -11.421 -2.345 1.00 88.69 89 ASP A C 1
ATOM 691 O O . ASP A 1 89 ? 5.650 -11.129 -1.168 1.00 88.69 89 ASP A O 1
ATOM 695 N N . LEU A 1 90 ? 4.709 -10.604 -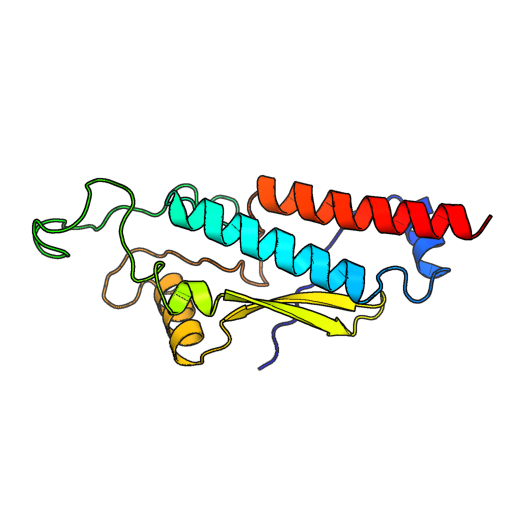3.143 1.00 90.00 90 LEU A N 1
ATOM 696 C CA . LEU A 1 90 ? 4.080 -9.372 -2.655 1.00 90.00 90 LEU A CA 1
ATOM 697 C C . LEU A 1 90 ? 2.904 -9.724 -1.744 1.00 90.00 90 LEU A C 1
ATOM 699 O O . LEU A 1 90 ? 1.861 -10.201 -2.204 1.00 90.00 90 LEU A O 1
ATOM 703 N N . THR A 1 91 ? 3.060 -9.404 -0.465 1.00 92.31 91 THR A N 1
ATOM 704 C CA . THR A 1 91 ? 2.138 -9.791 0.597 1.00 92.31 91 THR A CA 1
ATOM 705 C C . THR A 1 91 ? 1.795 -8.621 1.514 1.00 92.31 91 THR A C 1
ATOM 707 O O . THR A 1 91 ? 2.425 -7.555 1.493 1.00 92.31 91 THR A O 1
ATOM 710 N N . SER A 1 92 ? 0.795 -8.843 2.360 1.00 93.44 92 SER A N 1
ATOM 711 C CA . SER A 1 92 ? 0.431 -7.949 3.448 1.00 93.44 92 SER A CA 1
ATOM 712 C C . SER A 1 92 ? 0.458 -8.688 4.784 1.00 93.44 92 SER A C 1
ATOM 714 O O . SER A 1 92 ? 0.241 -9.897 4.852 1.00 93.44 92 SER A O 1
ATOM 716 N N . LYS A 1 93 ? 0.756 -7.967 5.865 1.00 91.56 93 LYS A N 1
ATOM 717 C CA . LYS A 1 93 ? 0.729 -8.497 7.232 1.00 91.56 93 LYS A CA 1
ATOM 718 C C . LYS A 1 93 ? 0.016 -7.513 8.142 1.00 91.56 93 LYS A C 1
ATOM 720 O O . LYS A 1 93 ? 0.329 -6.323 8.134 1.00 91.56 93 LYS A O 1
ATOM 725 N N . ALA A 1 94 ? -0.910 -8.022 8.948 1.00 90.69 94 ALA A N 1
ATOM 726 C CA . ALA A 1 94 ? -1.472 -7.268 10.056 1.00 90.69 94 ALA A CA 1
ATOM 727 C C . ALA A 1 94 ? -0.496 -7.298 11.238 1.00 90.69 94 ALA A C 1
ATOM 729 O O . ALA A 1 94 ? -0.104 -8.367 11.711 1.00 90.69 94 ALA A O 1
ATOM 730 N N . ILE A 1 95 ? -0.105 -6.123 11.717 1.00 90.50 95 ILE A N 1
ATOM 731 C CA . ILE A 1 95 ? 0.788 -5.944 12.862 1.00 90.50 95 ILE A CA 1
ATOM 732 C C . ILE A 1 95 ? 0.050 -5.223 13.987 1.00 90.50 95 ILE A C 1
ATOM 734 O O . ILE A 1 95 ? -0.875 -4.456 13.736 1.00 90.50 95 ILE A O 1
ATOM 738 N N . SER A 1 96 ? 0.443 -5.478 15.236 1.00 83.69 96 SER A N 1
ATOM 739 C CA . SER A 1 96 ? -0.141 -4.775 16.381 1.00 83.69 96 SER A CA 1
ATOM 740 C C . SER A 1 96 ? 0.191 -3.286 16.319 1.00 83.69 96 SER A C 1
ATOM 742 O O . SER A 1 96 ? 1.342 -2.914 16.096 1.00 83.69 96 SER A O 1
ATOM 744 N N . ASP A 1 97 ? -0.809 -2.459 16.605 1.00 84.75 97 ASP A N 1
ATOM 745 C CA . ASP A 1 97 ? -0.727 -0.999 16.587 1.00 84.75 97 ASP A CA 1
ATOM 746 C C . ASP A 1 97 ? -1.463 -0.414 17.811 1.00 84.75 97 ASP A C 1
ATOM 748 O O . ASP A 1 97 ? -2.379 -1.067 18.329 1.00 84.75 97 ASP A O 1
ATOM 752 N N . PRO A 1 98 ? -1.109 0.784 18.319 1.00 78.38 98 PRO A N 1
ATOM 753 C CA . PRO A 1 98 ? -1.878 1.438 19.377 1.00 78.38 98 PRO A CA 1
ATOM 754 C C . PRO A 1 98 ? -3.380 1.558 19.074 1.00 78.38 98 PRO A C 1
ATOM 756 O O . PRO A 1 98 ? -4.181 1.392 19.989 1.00 78.38 98 PRO A O 1
ATOM 759 N N . ALA A 1 99 ? -3.775 1.740 17.807 1.00 75.56 99 ALA A N 1
ATOM 760 C CA . ALA A 1 99 ? -5.174 1.772 17.367 1.00 75.56 99 ALA A CA 1
ATOM 761 C C . ALA A 1 99 ? -5.791 0.374 17.114 1.00 75.56 99 ALA A C 1
ATOM 763 O O . ALA A 1 99 ? -6.902 0.256 16.587 1.00 75.56 99 ALA A O 1
ATOM 764 N N . GLY A 1 100 ? -5.098 -0.702 17.496 1.00 85.62 100 GLY A N 1
ATOM 765 C CA . GLY A 1 100 ? -5.512 -2.090 17.303 1.00 85.62 100 GLY A CA 1
ATOM 766 C C . GLY A 1 100 ? -4.545 -2.845 16.401 1.00 85.62 100 GLY A C 1
ATOM 767 O O . GLY A 1 100 ? -3.584 -3.440 16.891 1.00 85.62 100 GLY A O 1
ATOM 768 N N . TYR A 1 101 ? -4.808 -2.829 15.097 1.00 89.12 101 TYR A N 1
ATOM 769 C CA . TYR A 1 101 ? -3.955 -3.447 14.084 1.00 89.12 101 TYR A CA 1
ATOM 770 C C . TYR A 1 101 ? -3.688 -2.482 12.928 1.00 89.12 101 TYR A C 1
ATOM 772 O O . TYR A 1 101 ? -4.585 -1.763 12.492 1.00 89.12 101 TYR A O 1
ATOM 780 N N . ALA A 1 102 ? -2.465 -2.513 12.407 1.00 86.81 102 ALA A N 1
ATOM 781 C CA . ALA A 1 102 ? -2.052 -1.807 11.202 1.00 86.81 102 ALA A CA 1
ATOM 782 C C . ALA A 1 102 ? -1.670 -2.801 10.103 1.00 86.81 102 ALA A C 1
ATOM 784 O O . ALA A 1 102 ? -1.318 -3.950 10.368 1.00 86.81 102 ALA A O 1
ATOM 785 N N . THR A 1 103 ? -1.723 -2.343 8.859 1.00 89.75 103 THR A N 1
ATOM 786 C CA . THR A 1 103 ? -1.358 -3.131 7.683 1.00 89.75 103 THR A CA 1
ATOM 787 C C . THR A 1 103 ? 0.046 -2.753 7.223 1.00 89.75 103 THR A C 1
ATOM 789 O O . THR A 1 103 ? 0.324 -1.587 6.948 1.00 89.75 103 THR A O 1
ATOM 792 N N . THR A 1 104 ? 0.925 -3.739 7.070 1.00 89.94 104 THR A N 1
ATOM 793 C CA . THR A 1 104 ? 2.241 -3.580 6.440 1.00 89.94 104 THR A CA 1
ATOM 794 C C . THR A 1 104 ? 2.272 -4.334 5.121 1.00 89.94 104 THR A C 1
ATOM 796 O O . THR A 1 104 ? 1.863 -5.490 5.066 1.00 89.94 104 THR A O 1
ATOM 799 N N . ILE A 1 105 ? 2.786 -3.698 4.068 1.00 92.12 105 ILE A N 1
ATOM 800 C CA . ILE A 1 105 ? 3.010 -4.323 2.760 1.00 92.12 105 ILE A CA 1
ATOM 801 C C . ILE A 1 105 ? 4.492 -4.647 2.613 1.00 92.12 105 ILE A C 1
ATOM 803 O O . ILE A 1 105 ? 5.343 -3.811 2.922 1.00 92.12 105 ILE A O 1
ATOM 807 N N . THR A 1 106 ? 4.815 -5.858 2.168 1.00 91.06 106 THR A N 1
ATOM 808 C CA . THR A 1 106 ? 6.205 -6.300 2.022 1.00 91.06 106 THR A CA 1
ATOM 809 C C . THR A 1 106 ? 6.349 -7.402 0.973 1.00 91.06 106 THR A C 1
ATOM 811 O O . THR A 1 106 ? 5.359 -7.880 0.425 1.00 91.06 106 THR A O 1
ATOM 814 N N . TYR A 1 107 ? 7.593 -7.796 0.710 1.00 90.31 107 TYR A N 1
ATOM 815 C CA . TYR A 1 107 ? 7.924 -9.015 -0.019 1.00 90.31 107 TYR A CA 1
ATOM 816 C C . TYR A 1 107 ? 8.448 -10.059 0.971 1.00 90.31 107 TYR A C 1
ATOM 818 O O . TYR A 1 107 ? 9.339 -9.742 1.763 1.00 90.31 107 TYR A O 1
ATOM 826 N N . ASP A 1 108 ? 7.921 -11.284 0.946 1.00 86.81 108 ASP A N 1
ATOM 827 C CA . ASP A 1 108 ? 8.300 -12.311 1.931 1.00 86.81 108 ASP A CA 1
ATOM 828 C C . ASP A 1 108 ? 9.728 -12.856 1.735 1.00 86.81 108 ASP A C 1
ATOM 830 O O . ASP A 1 108 ? 10.412 -13.161 2.715 1.00 86.81 108 ASP A O 1
ATOM 834 N N . GLY A 1 109 ? 10.224 -12.920 0.496 1.00 85.88 109 GLY A N 1
ATOM 835 C CA . GLY A 1 109 ? 11.576 -13.392 0.192 1.00 85.88 109 GLY A CA 1
ATOM 836 C C . GLY A 1 109 ? 12.653 -12.304 0.285 1.00 85.88 109 GLY A C 1
ATOM 837 O O . GLY A 1 109 ? 12.506 -11.223 -0.286 1.00 85.88 109 GLY A O 1
ATOM 838 N N . GLN A 1 110 ? 13.807 -12.611 0.894 1.00 86.38 110 GLN A N 1
ATOM 839 C CA . GLN A 1 110 ? 14.969 -11.700 0.925 1.00 86.38 110 GLN A CA 1
ATOM 840 C C . GLN A 1 110 ? 15.407 -11.284 -0.488 1.00 86.38 110 GLN A C 1
ATOM 842 O O . GLN A 1 110 ? 15.659 -10.112 -0.751 1.00 86.38 110 GLN A O 1
ATOM 847 N N . LYS A 1 111 ? 15.410 -12.237 -1.428 1.00 86.44 111 LYS A N 1
ATOM 848 C CA . LYS A 1 111 ? 15.705 -11.988 -2.845 1.00 86.44 111 LYS A CA 1
ATOM 849 C C . LYS A 1 111 ? 14.746 -10.960 -3.454 1.00 86.44 111 LYS A C 1
ATOM 851 O O . LYS A 1 111 ? 15.165 -10.113 -4.234 1.00 86.44 111 LYS A O 1
ATOM 856 N N . SER A 1 112 ? 13.471 -11.029 -3.092 1.00 87.44 112 SER A N 1
ATOM 857 C CA . SER A 1 112 ? 12.423 -10.119 -3.552 1.00 87.44 112 SER A CA 1
ATOM 858 C C . SER A 1 112 ? 12.577 -8.733 -2.917 1.00 87.44 112 SER A C 1
ATOM 860 O O . SER A 1 112 ? 12.538 -7.719 -3.611 1.00 87.44 112 SER A O 1
ATOM 862 N N . GLN A 1 113 ? 12.904 -8.661 -1.628 1.00 88.81 113 GLN A N 1
ATOM 863 C CA . GLN A 1 113 ? 13.252 -7.394 -0.976 1.00 88.81 113 GLN A CA 1
ATOM 864 C C . GLN A 1 113 ? 14.485 -6.730 -1.613 1.00 88.81 113 GLN A C 1
ATOM 866 O O . GLN A 1 113 ? 14.487 -5.522 -1.852 1.00 88.81 113 GLN A O 1
ATOM 871 N N . ASP A 1 114 ? 15.515 -7.511 -1.948 1.00 86.38 114 ASP A N 1
ATOM 872 C CA . ASP A 1 114 ? 16.711 -7.013 -2.630 1.00 86.38 114 ASP A CA 1
ATOM 873 C C . ASP A 1 114 ? 16.397 -6.513 -4.050 1.00 86.38 114 ASP A C 1
ATOM 875 O O . ASP A 1 114 ? 16.954 -5.501 -4.484 1.00 86.38 114 ASP A O 1
ATOM 879 N N . LYS A 1 115 ? 15.466 -7.163 -4.761 1.00 85.00 115 LYS A N 1
ATOM 880 C CA . LYS A 1 115 ? 14.965 -6.691 -6.062 1.00 85.00 115 LYS A CA 1
ATOM 881 C C . LYS A 1 115 ? 14.217 -5.368 -5.947 1.00 85.00 115 LYS A C 1
ATOM 883 O O . LYS A 1 115 ? 14.489 -4.462 -6.732 1.00 85.00 115 LYS A O 1
ATOM 888 N N . GLU A 1 116 ? 13.328 -5.219 -4.965 1.00 88.75 116 GLU A N 1
ATOM 889 C CA . GLU A 1 116 ? 12.648 -3.942 -4.707 1.00 88.75 116 GLU A CA 1
ATOM 890 C C . GLU A 1 116 ? 13.657 -2.831 -4.376 1.00 88.75 116 GLU A C 1
ATOM 892 O O . GLU A 1 116 ? 13.549 -1.721 -4.902 1.00 88.75 116 GLU A O 1
ATOM 897 N N . ARG A 1 117 ? 14.696 -3.129 -3.580 1.00 88.06 117 ARG A N 1
ATOM 898 C CA . ARG A 1 117 ? 15.801 -2.189 -3.328 1.00 88.06 117 ARG A CA 1
ATOM 899 C C . ARG A 1 117 ? 16.514 -1.805 -4.627 1.00 88.06 117 ARG A C 1
ATOM 901 O O . ARG A 1 117 ? 16.669 -0.618 -4.910 1.00 88.06 117 ARG A O 1
ATOM 908 N N . GLY A 1 118 ? 16.856 -2.784 -5.463 1.00 86.00 118 GLY A N 1
ATOM 909 C CA . GLY A 1 118 ? 17.460 -2.539 -6.774 1.00 86.00 118 GLY A CA 1
ATOM 910 C C . GLY A 1 118 ? 16.582 -1.676 -7.688 1.00 86.00 118 GLY A C 1
ATOM 911 O O . GLY A 1 118 ? 17.087 -0.783 -8.372 1.00 86.00 118 GLY A O 1
ATOM 912 N N . HIS A 1 119 ? 15.261 -1.878 -7.665 1.00 86.06 119 HIS A N 1
ATOM 913 C CA . HIS A 1 119 ? 14.302 -1.044 -8.388 1.00 86.06 119 HIS A CA 1
ATOM 914 C C . HIS A 1 119 ? 14.216 0.379 -7.840 1.00 86.06 119 HIS A C 1
ATOM 916 O O . HIS A 1 119 ? 14.075 1.320 -8.622 1.00 86.06 119 HIS A O 1
ATOM 922 N N . ARG A 1 120 ? 14.334 0.569 -6.529 1.00 88.69 120 ARG A N 1
ATOM 923 C CA . ARG A 1 120 ? 14.388 1.901 -5.919 1.00 88.69 120 ARG A CA 1
ATOM 924 C C . ARG A 1 120 ? 15.662 2.659 -6.288 1.00 88.69 120 ARG A C 1
ATOM 926 O O . ARG A 1 120 ? 15.610 3.856 -6.571 1.00 88.69 120 ARG A O 1
ATOM 933 N N . GLU A 1 121 ? 16.793 1.968 -6.304 1.00 86.00 121 GLU A N 1
ATOM 934 C CA . GLU A 1 121 ? 18.109 2.561 -6.559 1.00 86.00 121 GLU A CA 1
ATOM 935 C C . GLU A 1 121 ? 18.382 2.771 -8.056 1.00 86.00 121 GLU A C 1
ATOM 937 O O . GLU A 1 121 ? 19.122 3.682 -8.424 1.00 86.00 121 GLU A O 1
ATOM 942 N N . GLY A 1 122 ? 17.736 1.994 -8.931 1.00 81.00 122 GLY A N 1
ATOM 943 C CA . GLY A 1 122 ? 18.057 1.971 -10.359 1.00 81.00 122 GLY A CA 1
ATOM 944 C C . GLY A 1 122 ? 19.332 1.171 -10.640 1.00 81.00 122 GLY A C 1
ATOM 945 O O . GLY A 1 122 ? 20.202 1.605 -11.398 1.00 81.00 122 GLY A O 1
ATOM 946 N N . ALA A 1 123 ? 19.466 0.010 -9.991 1.00 77.38 123 ALA A N 1
ATOM 947 C CA . ALA A 1 123 ? 20.640 -0.850 -10.097 1.00 77.38 123 ALA A CA 1
ATOM 948 C C . ALA A 1 123 ? 20.947 -1.245 -11.556 1.00 77.38 123 ALA A C 1
ATOM 950 O O . ALA A 1 123 ? 20.051 -1.375 -12.393 1.00 77.38 123 ALA A O 1
ATOM 951 N N . ASN A 1 124 ? 22.230 -1.459 -11.869 1.00 74.50 124 ASN A N 1
ATOM 952 C CA . ASN A 1 124 ? 22.699 -1.884 -13.197 1.00 74.50 124 ASN A CA 1
ATOM 953 C C . ASN A 1 124 ? 22.288 -0.939 -14.349 1.00 74.50 124 ASN A C 1
ATOM 955 O O . ASN A 1 124 ? 22.044 -1.378 -15.473 1.00 74.50 124 ASN A O 1
ATOM 959 N N . GLY A 1 125 ? 22.170 0.366 -14.073 1.00 69.06 125 GLY A N 1
ATOM 960 C CA . GLY A 1 125 ? 21.786 1.377 -15.067 1.00 69.06 125 GLY A CA 1
ATOM 961 C C . GLY A 1 125 ? 20.308 1.336 -15.470 1.00 69.06 125 GLY A C 1
ATOM 962 O O . GLY A 1 125 ? 19.907 2.020 -16.422 1.00 69.06 125 GLY A O 1
ATOM 963 N N . GLN A 1 126 ? 19.492 0.549 -14.762 1.00 72.94 126 GLN A N 1
ATOM 964 C CA . GLN A 1 126 ? 18.054 0.482 -14.978 1.00 72.94 126 GLN A CA 1
ATOM 965 C C . GLN A 1 126 ? 17.367 1.747 -14.437 1.00 72.94 126 GLN A C 1
ATOM 967 O O . GLN A 1 126 ? 17.809 2.327 -13.446 1.00 72.94 126 GLN A O 1
ATOM 972 N N . PRO A 1 127 ? 16.272 2.209 -15.063 1.00 75.69 127 PRO A N 1
ATOM 973 C CA . PRO A 1 127 ? 15.456 3.266 -14.479 1.00 75.69 127 PRO A CA 1
ATOM 974 C C . PRO A 1 127 ? 14.894 2.860 -13.109 1.00 75.69 127 PRO A C 1
ATOM 976 O O . PRO A 1 127 ? 14.590 1.686 -12.893 1.00 75.69 127 PRO A O 1
ATOM 979 N N . LYS A 1 128 ? 14.681 3.842 -12.226 1.00 85.44 128 LYS A N 1
ATOM 980 C CA . LYS A 1 128 ? 14.017 3.627 -10.934 1.00 85.44 128 LYS A CA 1
ATOM 981 C C . LYS A 1 128 ? 12.561 3.207 -11.139 1.00 85.44 128 LYS A C 1
ATOM 983 O O . LYS A 1 128 ? 11.846 3.823 -11.932 1.00 85.44 128 LYS A O 1
ATOM 988 N N . ARG A 1 129 ? 12.137 2.148 -10.450 1.00 84.69 129 ARG A N 1
ATOM 989 C CA . ARG A 1 129 ? 10.798 1.540 -10.534 1.00 84.69 129 ARG A CA 1
ATOM 990 C C . ARG A 1 129 ? 10.315 0.987 -9.178 1.00 84.69 129 ARG A C 1
ATOM 992 O O . ARG A 1 129 ? 9.898 -0.168 -9.136 1.00 84.69 129 ARG A O 1
ATOM 999 N N . PRO A 1 130 ? 10.399 1.756 -8.076 1.00 89.25 130 PRO A N 1
ATOM 1000 C CA . PRO A 1 130 ? 9.927 1.282 -6.777 1.00 89.25 130 PRO A CA 1
ATOM 1001 C C . PRO A 1 130 ? 8.435 0.933 -6.834 1.00 89.25 130 PRO A C 1
ATOM 1003 O O . PRO A 1 130 ? 7.657 1.591 -7.535 1.00 89.25 130 PRO A O 1
ATOM 1006 N N . THR A 1 131 ? 8.047 -0.103 -6.098 1.00 89.31 131 THR A N 1
ATOM 1007 C CA . THR A 1 131 ? 6.666 -0.601 -6.043 1.00 89.31 131 THR A CA 1
ATOM 1008 C C . THR A 1 131 ? 6.023 -0.400 -4.680 1.00 89.31 131 THR A C 1
ATOM 1010 O O . THR A 1 131 ? 4.810 -0.259 -4.600 1.00 89.31 131 THR A O 1
ATOM 1013 N N . ILE A 1 132 ? 6.798 -0.324 -3.604 1.00 90.38 132 ILE A N 1
ATOM 1014 C CA . ILE A 1 132 ? 6.265 -0.045 -2.266 1.00 90.38 132 ILE A CA 1
ATOM 1015 C C . ILE A 1 132 ? 6.608 1.408 -1.915 1.00 90.38 132 ILE A C 1
ATOM 1017 O O . ILE A 1 132 ? 7.756 1.794 -2.095 1.00 90.38 132 ILE A O 1
ATOM 1021 N N . PRO A 1 133 ? 5.683 2.253 -1.436 1.00 88.50 133 PRO A N 1
ATOM 1022 C CA . PRO A 1 133 ? 6.042 3.587 -0.954 1.00 88.50 133 PRO A CA 1
ATOM 1023 C C . PRO A 1 133 ? 7.057 3.515 0.198 1.00 88.50 133 PRO A C 1
ATOM 1025 O O . PRO A 1 133 ? 6.903 2.714 1.120 1.00 88.50 133 PRO A O 1
ATOM 1028 N N . ALA A 1 134 ? 8.094 4.350 0.166 1.00 83.56 134 ALA A N 1
ATOM 1029 C CA . ALA A 1 134 ? 8.974 4.556 1.310 1.00 83.56 134 ALA A CA 1
ATOM 1030 C C . ALA A 1 134 ? 8.258 5.322 2.431 1.00 83.56 134 ALA A C 1
ATOM 1032 O O . ALA A 1 134 ? 7.445 6.205 2.175 1.00 83.56 134 ALA A O 1
ATOM 1033 N N . ALA A 1 135 ? 8.639 5.042 3.681 1.00 68.44 135 ALA A N 1
ATOM 1034 C CA . ALA A 1 135 ? 8.071 5.701 4.861 1.00 68.44 135 ALA A CA 1
ATOM 1035 C C . ALA A 1 135 ? 8.255 7.234 4.868 1.00 68.44 135 ALA A C 1
ATOM 1037 O O . ALA A 1 135 ? 7.494 7.941 5.519 1.00 68.44 135 ALA A O 1
ATOM 1038 N N . SER A 1 136 ? 9.246 7.769 4.146 1.00 70.44 136 SER A N 1
ATOM 1039 C CA . SER A 1 136 ? 9.494 9.209 4.051 1.00 70.44 136 SER A CA 1
ATOM 1040 C C . SER A 1 136 ? 8.982 9.782 2.725 1.00 70.44 136 SER A C 1
ATOM 1042 O O . SER A 1 136 ? 9.658 9.686 1.700 1.00 70.44 136 SER A O 1
ATOM 1044 N N . GLY A 1 137 ? 7.812 10.421 2.754 1.00 76.31 137 GLY A N 1
ATOM 1045 C CA . GLY A 1 137 ? 7.333 11.316 1.690 1.00 76.31 137 GLY A CA 1
ATOM 1046 C C . GLY A 1 137 ? 6.744 10.655 0.438 1.00 76.31 137 GLY A C 1
ATOM 1047 O O . GLY A 1 137 ? 6.236 11.374 -0.423 1.00 76.31 137 GLY A O 1
ATOM 1048 N N . GLU A 1 138 ? 6.762 9.324 0.331 1.00 86.75 138 GLU A N 1
ATOM 1049 C CA . GLU A 1 138 ? 6.043 8.589 -0.712 1.00 86.75 138 GLU A CA 1
ATOM 1050 C C . GLU A 1 138 ? 4.691 8.100 -0.188 1.00 86.75 138 GLU A C 1
ATOM 1052 O O . GLU A 1 138 ? 4.537 7.731 0.971 1.00 86.75 138 GLU A O 1
ATOM 1057 N N . ASP A 1 139 ? 3.703 8.075 -1.076 1.00 90.06 139 ASP A N 1
ATOM 1058 C CA . ASP A 1 139 ? 2.334 7.672 -0.771 1.00 90.06 139 ASP A CA 1
ATOM 1059 C C . ASP A 1 139 ? 1.867 6.663 -1.824 1.00 90.06 139 ASP A C 1
ATOM 1061 O O . ASP A 1 139 ? 2.309 6.699 -2.978 1.00 90.06 139 ASP A O 1
ATOM 1065 N N . PHE A 1 140 ? 0.913 5.803 -1.471 1.00 92.44 140 PHE A N 1
ATOM 1066 C CA . PHE A 1 140 ? 0.227 4.986 -2.471 1.00 92.44 140 PHE A CA 1
ATOM 1067 C C . PHE A 1 140 ? -0.534 5.853 -3.482 1.00 92.44 140 PHE A C 1
ATOM 1069 O O . PHE A 1 140 ? -1.017 6.949 -3.179 1.00 92.44 140 PHE A O 1
ATOM 1076 N N . ALA A 1 141 ? -0.683 5.329 -4.697 1.00 91.56 141 ALA A N 1
ATOM 1077 C CA . ALA A 1 141 ? -1.507 5.909 -5.742 1.00 91.56 141 ALA A CA 1
ATOM 1078 C C . ALA A 1 141 ? -2.922 6.192 -5.217 1.00 91.56 141 ALA A C 1
ATOM 1080 O O . ALA A 1 141 ? -3.473 5.429 -4.421 1.00 91.56 141 ALA A O 1
ATOM 1081 N N . VAL A 1 142 ? -3.531 7.281 -5.698 1.00 88.94 142 VAL A N 1
ATOM 1082 C CA . VAL A 1 142 ? -4.820 7.782 -5.187 1.00 88.94 142 VAL A CA 1
ATOM 1083 C C . VAL A 1 142 ? -5.898 6.697 -5.200 1.00 88.94 142 VAL A C 1
ATOM 1085 O O . VAL A 1 142 ? -6.640 6.575 -4.236 1.00 88.94 142 VAL A O 1
ATOM 1088 N N . SER A 1 143 ? -5.938 5.856 -6.236 1.00 87.62 143 SER A N 1
ATOM 1089 C CA . SER A 1 143 ? -6.898 4.751 -6.334 1.00 87.62 143 SER A CA 1
ATOM 1090 C C . SER A 1 143 ? -6.774 3.735 -5.195 1.00 87.62 143 SER A C 1
ATOM 1092 O O . SER A 1 143 ? -7.792 3.308 -4.656 1.00 87.62 143 SER A O 1
ATOM 1094 N N . ILE A 1 144 ? -5.542 3.376 -4.814 1.00 90.62 144 ILE A N 1
ATOM 1095 C CA . ILE A 1 144 ? -5.267 2.486 -3.677 1.00 90.62 144 ILE A CA 1
ATOM 1096 C C . ILE A 1 144 ? -5.668 3.205 -2.384 1.00 90.62 144 ILE A C 1
ATOM 1098 O O . ILE A 1 144 ? -6.410 2.655 -1.570 1.00 90.62 144 ILE A O 1
ATOM 1102 N N . LYS A 1 145 ? -5.239 4.469 -2.241 1.00 89.12 145 LYS A N 1
ATOM 1103 C CA . LYS A 1 145 ? -5.506 5.313 -1.070 1.00 89.12 145 LYS A CA 1
ATOM 1104 C C . LYS A 1 145 ? -6.985 5.441 -0.759 1.00 89.12 145 LYS A C 1
ATOM 1106 O O . LYS A 1 145 ? -7.403 5.192 0.370 1.00 89.12 145 LYS A O 1
ATOM 1111 N N . THR A 1 146 ? -7.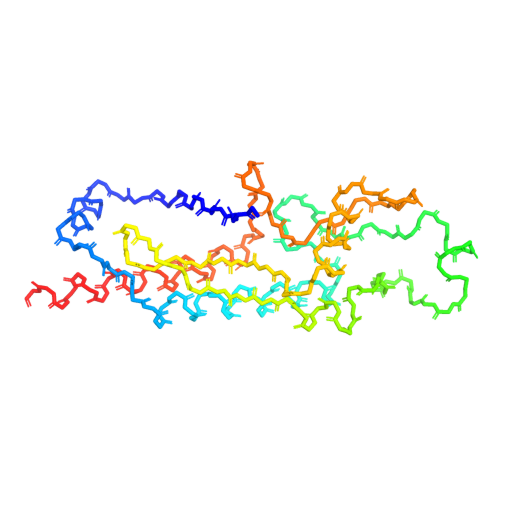786 5.780 -1.760 1.00 87.00 146 THR A N 1
ATOM 1112 C CA . THR A 1 146 ? -9.234 5.911 -1.613 1.00 87.00 146 THR A CA 1
ATOM 1113 C C . THR A 1 146 ? -9.871 4.605 -1.150 1.00 87.00 146 THR A C 1
ATOM 1115 O O . THR A 1 146 ? -10.709 4.636 -0.252 1.00 87.00 146 THR A O 1
ATOM 1118 N N . ARG A 1 147 ? -9.458 3.455 -1.702 1.00 88.12 147 ARG A N 1
ATOM 1119 C CA . ARG A 1 147 ? -10.058 2.164 -1.351 1.00 88.12 147 ARG A CA 1
ATOM 1120 C C . ARG A 1 147 ? -9.826 1.802 0.112 1.00 88.12 147 ARG A C 1
ATOM 1122 O O . ARG A 1 147 ? -10.803 1.601 0.829 1.00 88.12 147 ARG A O 1
ATOM 1129 N N . TYR A 1 148 ? -8.575 1.776 0.574 1.00 87.31 148 TYR A N 1
ATOM 1130 C CA . TYR A 1 148 ? -8.328 1.410 1.971 1.00 87.31 148 TYR A CA 1
ATOM 1131 C C . TYR A 1 148 ? -8.864 2.460 2.952 1.00 87.31 148 TYR A C 1
ATOM 1133 O O . TYR A 1 148 ? -9.313 2.106 4.039 1.00 87.31 148 TYR A O 1
ATOM 1141 N N . THR A 1 149 ? -8.874 3.746 2.572 1.00 87.19 149 THR A N 1
ATOM 1142 C CA . THR A 1 149 ? -9.444 4.811 3.414 1.00 87.19 149 THR A CA 1
ATOM 1143 C C . THR A 1 149 ? -10.940 4.598 3.624 1.00 87.19 149 THR A C 1
ATOM 1145 O O . THR A 1 149 ? -11.424 4.782 4.737 1.00 87.19 149 THR A O 1
ATOM 1148 N N . ASN A 1 150 ? -11.668 4.164 2.590 1.00 87.00 150 ASN A N 1
ATOM 1149 C CA . ASN A 1 150 ? -13.087 3.837 2.711 1.00 87.00 150 ASN A CA 1
ATOM 1150 C C . ASN A 1 150 ? -13.306 2.634 3.635 1.00 87.00 150 ASN A C 1
ATOM 1152 O O . ASN A 1 150 ? -14.118 2.725 4.548 1.00 87.00 150 ASN A O 1
ATOM 1156 N N . THR A 1 151 ? -12.522 1.561 3.484 1.00 88.00 151 THR A N 1
ATOM 1157 C CA . THR A 1 151 ? -12.606 0.386 4.370 1.00 88.00 151 THR A CA 1
ATOM 1158 C C . THR A 1 151 ? -12.380 0.760 5.840 1.00 88.00 151 THR A C 1
ATOM 1160 O O . THR A 1 151 ? -13.145 0.349 6.713 1.00 88.00 151 THR A O 1
ATOM 1163 N N . LEU A 1 152 ? -11.365 1.583 6.125 1.00 85.25 152 LEU A N 1
ATOM 1164 C CA . LEU A 1 152 ? -11.099 2.073 7.481 1.00 85.25 152 LEU A CA 1
ATOM 1165 C C . LEU A 1 152 ? -12.216 2.994 7.985 1.00 85.25 152 LEU A C 1
ATOM 1167 O O . LEU A 1 152 ? -12.643 2.874 9.132 1.00 85.25 152 LEU A O 1
ATOM 1171 N N . ARG A 1 153 ? -12.719 3.894 7.134 1.00 85.12 153 ARG A N 1
ATOM 1172 C CA . ARG A 1 153 ? -13.826 4.797 7.469 1.00 85.12 153 ARG A CA 1
ATOM 1173 C C . ARG A 1 153 ? -15.084 4.020 7.847 1.00 85.12 153 ARG A C 1
ATOM 1175 O O . ARG A 1 153 ? -15.678 4.316 8.882 1.00 85.12 153 ARG A O 1
ATOM 1182 N N . ASP A 1 154 ? -15.468 3.035 7.044 1.00 86.81 154 ASP A N 1
ATOM 1183 C CA . ASP A 1 154 ? -16.656 2.213 7.280 1.00 86.81 154 ASP A CA 1
ATOM 1184 C C . ASP A 1 154 ? -16.532 1.444 8.595 1.00 86.81 154 ASP A C 1
ATOM 1186 O O . ASP A 1 154 ? -17.477 1.408 9.388 1.00 86.81 154 ASP A O 1
ATOM 1190 N N . ARG A 1 155 ? -15.336 0.909 8.882 1.00 87.31 155 ARG A N 1
ATOM 1191 C CA . ARG A 1 155 ? -15.046 0.271 10.168 1.00 87.31 155 ARG A CA 1
ATOM 1192 C C . ARG A 1 155 ? -15.226 1.239 11.333 1.00 87.31 155 ARG A C 1
ATOM 1194 O O . ARG A 1 155 ? -15.911 0.905 12.296 1.00 87.31 155 ARG A O 1
ATOM 1201 N N . ILE A 1 156 ? -14.632 2.426 11.253 1.00 85.31 156 ILE A N 1
ATOM 1202 C CA . ILE A 1 156 ? -14.723 3.432 12.319 1.00 85.31 156 ILE A CA 1
ATOM 1203 C C . ILE A 1 156 ? -16.185 3.827 12.559 1.00 85.31 156 ILE A C 1
ATOM 1205 O O . ILE A 1 156 ? -16.632 3.846 13.703 1.00 85.31 156 ILE A O 1
ATOM 1209 N N . ILE A 1 157 ? -16.960 4.067 11.497 1.00 84.81 157 ILE A N 1
ATOM 1210 C CA . ILE A 1 157 ? -18.390 4.387 11.604 1.00 84.81 157 ILE A CA 1
ATOM 1211 C C . ILE A 1 157 ? -19.165 3.243 12.269 1.00 84.81 157 ILE A C 1
ATOM 1213 O O . ILE A 1 157 ? -20.005 3.504 13.128 1.00 84.81 157 ILE A O 1
ATOM 1217 N N . ALA A 1 158 ? -18.899 1.989 11.895 1.00 85.12 158 ALA A N 1
ATOM 1218 C CA . ALA A 1 158 ? -19.566 0.831 12.487 1.00 85.12 158 ALA A CA 1
ATOM 1219 C C . ALA A 1 158 ? -19.293 0.721 13.995 1.00 85.12 158 ALA A C 1
ATOM 1221 O O . ALA A 1 158 ? -20.222 0.512 14.773 1.00 85.12 158 ALA A O 1
ATOM 1222 N N . VAL A 1 159 ? -18.041 0.929 14.416 1.00 84.62 159 VAL A N 1
ATOM 1223 C CA . VAL A 1 159 ? -17.671 0.905 15.839 1.00 84.62 159 VAL A CA 1
ATOM 1224 C C . VAL A 1 159 ? -18.327 2.054 16.610 1.00 84.62 159 VAL A C 1
ATOM 1226 O O . VAL A 1 159 ? -18.785 1.849 17.730 1.00 84.62 159 VAL A O 1
ATOM 1229 N N . LEU A 1 160 ? -18.422 3.245 16.012 1.00 79.69 160 LEU A N 1
ATOM 1230 C CA . LEU A 1 160 ? -19.096 4.391 16.630 1.00 79.69 160 LEU A CA 1
ATOM 1231 C C 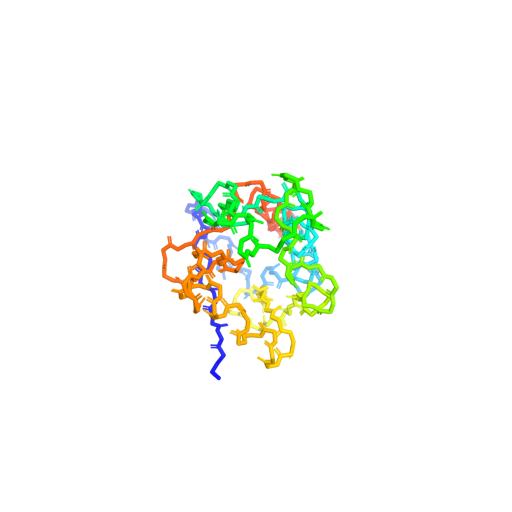. LEU A 1 160 ? -20.606 4.166 16.783 1.00 79.69 160 LEU A C 1
ATOM 1233 O O . LEU A 1 160 ? -21.165 4.503 17.820 1.00 79.69 160 LEU A O 1
ATOM 1237 N N . LYS A 1 161 ? -21.262 3.564 15.784 1.00 81.75 161 LYS A N 1
ATOM 1238 C CA . LYS A 1 161 ? -22.701 3.251 15.835 1.00 81.75 161 LYS A CA 1
ATOM 1239 C C . LYS A 1 161 ? -23.041 2.145 16.834 1.00 81.75 161 LYS A C 1
ATOM 1241 O O . LYS A 1 161 ? -24.102 2.198 17.435 1.00 81.75 161 LYS A O 1
ATOM 1246 N N . GLY A 1 162 ? -22.160 1.160 17.011 1.00 69.62 162 GLY A N 1
ATOM 1247 C CA . GLY A 1 162 ? -22.343 0.072 17.980 1.00 69.62 162 GLY A CA 1
ATOM 1248 C C . GLY A 1 162 ? -22.029 0.444 19.434 1.00 69.62 162 GLY A C 1
ATOM 1249 O O . GLY A 1 162 ? -22.187 -0.394 20.314 1.00 69.62 162 GLY A O 1
ATOM 1250 N N . LYS A 1 163 ? -21.553 1.671 19.686 1.00 55.12 163 LYS A N 1
ATOM 1251 C CA . LYS A 1 163 ? -21.337 2.239 21.027 1.00 55.12 163 LYS A CA 1
ATOM 1252 C C . LYS A 1 163 ? -22.542 3.047 21.552 1.00 55.12 163 LYS A C 1
ATOM 1254 O O . LYS A 1 163 ? -22.432 3.599 22.645 1.00 55.12 163 LYS A O 1
ATOM 1259 N N . GLY A 1 164 ? -23.624 3.156 20.772 1.00 43.09 164 GLY A N 1
ATOM 1260 C CA . GLY A 1 164 ? -24.869 3.847 21.134 1.00 43.09 164 GLY A CA 1
ATOM 1261 C C . GLY A 1 164 ? -25.903 2.927 21.761 1.00 43.09 164 GLY A C 1
ATOM 1262 O O . GLY A 1 164 ? -25.964 1.751 21.338 1.00 43.09 164 GLY A O 1
#

pLDDT: mean 74.95, std 18.14, range [28.56, 93.5]

Sequence (164 aa):
MSIKVDVTVSFSPELKKALEDIKKPIDRSTAEKVGDDIVKDMKRLIATGQSPIKGNGRFPAYKDPKKYPGNRKSKTPVNLELTGDFLDDLTSKAISDPAGYATTITYDGQKSQDKERGHREGANGQPKRPTIPAASGEDFAVSIKTRYTNTLRDRIIAVLKGKG

Secondary structure (DSSP, 8-state):
-PPP--------HHHHHHHHTSS--B-HHHHHHHHHHHHHHHHHHHHTTB-SBTT--BPPPPS-TTTSSTTTS-SSS---S-SSHHHHTEEEEEEEETTEEEEEEEESSHHHHHHHHHHHHTGGGPPP---S--TTT--B-HHHHHHHHHHHHHHHHHHHHTT-

Foldseek 3Di:
DDDDADDDDDDDPVLVVVLVVVQALDEQVLQQVLFVLLLVVLLVCVVQQAAQKPPPGGPDDWPDCCVPPRPPDDPDDDPDVSDPPLSVQFGWDWDQDSNGTHIDTDGPDPVSRVVLVCLCVCPPVHHRRHRDADSPPIDGYVVSVVVSVVSSVVSSVVVSVVVD